Protein AF-A0A0F3H1G4-F1 (afdb_monomer)

pLDDT: mean 94.22, std 3.66, range [77.69, 98.12]

Secondary structure (DSSP, 8-state):
-HHHHHHHHHHTT-B-TTTSSBSEESS--STT-EEEEE-SSSEEEEEE-SS-SSS-SEEEEEE--

Foldseek 3Di:
DLVVVQVVCVVVQCAQPPPSHGAEDCDQDAARHFHWDDDPDFKIWTFHGHRDSPDTPDTDIDGDD

Nearest PDB structures (foldseek):
  3cfi-assembly1_A  TM=5.794E-01  e=2.740E+00  Vibrio vulnificus
  6opm-assembly1_D  TM=5.916E-01  e=3.343E+00  Methanosarcina mazei

Mean predicted aligned error: 2.84 Å

Sequence (65 aa):
MLNNFSNHHANKGDASPIHGGTLFVTTHTTEGEVFLTPNGNRAVNITAYATDTTLPIFSQIVTAK

Structure (mmCIF, N/CA/C/O backbone):
data_AF-A0A0F3H1G4-F1
#
_entry.id   AF-A0A0F3H1G4-F1
#
loop_
_atom_site.group_PDB
_atom_site.id
_atom_site.type_symbol
_atom_site.label_atom_id
_atom_site.label_alt_id
_atom_s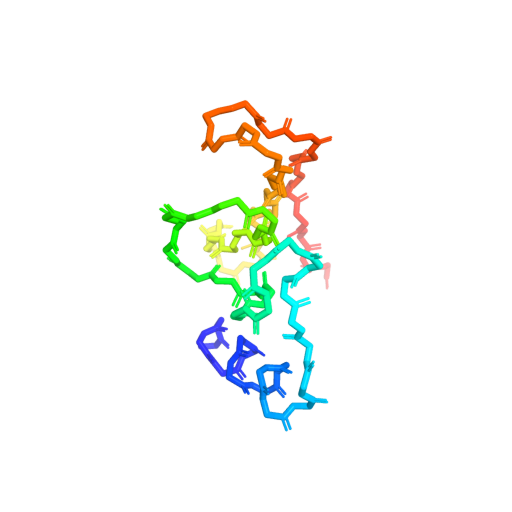ite.label_comp_id
_atom_site.label_asym_id
_atom_site.label_entity_id
_atom_site.label_seq_id
_atom_site.pdbx_PDB_ins_code
_atom_site.Cartn_x
_atom_site.Cartn_y
_atom_site.Cartn_z
_atom_site.occupancy
_atom_site.B_iso_or_equiv
_atom_site.auth_seq_id
_atom_site.auth_comp_id
_atom_site.auth_asym_id
_atom_site.auth_atom_id
_atom_site.pdbx_PDB_model_num
ATOM 1 N N . MET A 1 1 ? 6.033 3.162 -12.066 1.00 77.69 1 MET A N 1
ATOM 2 C CA . MET A 1 1 ? 7.080 2.993 -11.030 1.00 77.69 1 MET A CA 1
ATOM 3 C C . MET A 1 1 ? 6.550 2.276 -9.795 1.00 77.69 1 MET A C 1
ATOM 5 O O . MET A 1 1 ? 7.081 1.217 -9.502 1.00 77.69 1 MET A O 1
ATOM 9 N N . LEU A 1 2 ? 5.502 2.770 -9.117 1.00 88.75 2 LEU A N 1
ATOM 10 C CA . LEU A 1 2 ? 4.956 2.086 -7.930 1.00 88.75 2 LEU A CA 1
ATOM 11 C C . LEU A 1 2 ? 4.426 0.673 -8.220 1.00 88.75 2 LEU A C 1
ATOM 13 O O . LEU A 1 2 ? 4.736 -0.242 -7.471 1.00 88.75 2 LEU A O 1
ATOM 17 N N . ASN A 1 3 ? 3.739 0.460 -9.346 1.00 89.44 3 ASN A N 1
ATOM 18 C CA . ASN A 1 3 ? 3.302 -0.890 -9.731 1.00 89.44 3 ASN A CA 1
ATOM 19 C C . ASN A 1 3 ? 4.490 -1.845 -9.920 1.00 89.44 3 ASN A C 1
ATOM 21 O O . ASN A 1 3 ? 4.412 -3.004 -9.540 1.00 89.44 3 ASN A O 1
ATOM 25 N N . ASN A 1 4 ? 5.623 -1.359 -10.444 1.00 92.81 4 ASN A N 1
ATOM 26 C CA . ASN A 1 4 ? 6.827 -2.185 -10.582 1.00 92.81 4 ASN A CA 1
ATOM 27 C C . ASN A 1 4 ? 7.414 -2.536 -9.211 1.00 92.81 4 ASN A C 1
ATOM 29 O O . ASN A 1 4 ? 7.876 -3.656 -9.031 1.00 92.81 4 ASN A O 1
ATOM 33 N N . PHE A 1 5 ? 7.381 -1.600 -8.255 1.00 92.69 5 PHE A N 1
ATOM 34 C C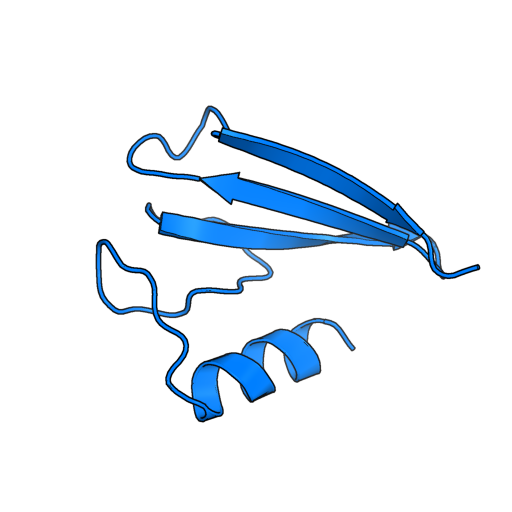A . PHE A 1 5 ? 7.778 -1.852 -6.869 1.00 92.69 5 PHE A CA 1
ATOM 35 C C . PHE A 1 5 ? 6.871 -2.907 -6.219 1.00 92.69 5 PHE A C 1
ATOM 37 O O . PHE A 1 5 ? 7.372 -3.925 -5.748 1.00 92.69 5 PHE A O 1
ATOM 44 N N . SER A 1 6 ? 5.551 -2.707 -6.265 1.00 93.69 6 SER A N 1
ATOM 45 C CA . SER A 1 6 ? 4.558 -3.645 -5.723 1.00 93.69 6 SER A CA 1
ATOM 46 C C . SER A 1 6 ? 4.721 -5.043 -6.333 1.00 93.69 6 SER A C 1
ATOM 48 O O . SER A 1 6 ? 4.905 -6.012 -5.601 1.00 93.69 6 SER A O 1
ATOM 50 N N . ASN A 1 7 ? 4.809 -5.141 -7.664 1.00 94.62 7 ASN A N 1
ATOM 51 C CA . ASN A 1 7 ? 5.015 -6.412 -8.362 1.00 94.62 7 ASN A CA 1
ATOM 52 C C . ASN A 1 7 ? 6.344 -7.078 -7.989 1.00 94.62 7 ASN A C 1
ATOM 54 O O . ASN A 1 7 ? 6.400 -8.290 -7.813 1.00 94.62 7 ASN A O 1
ATOM 58 N N . HIS A 1 8 ? 7.428 -6.309 -7.865 1.00 95.94 8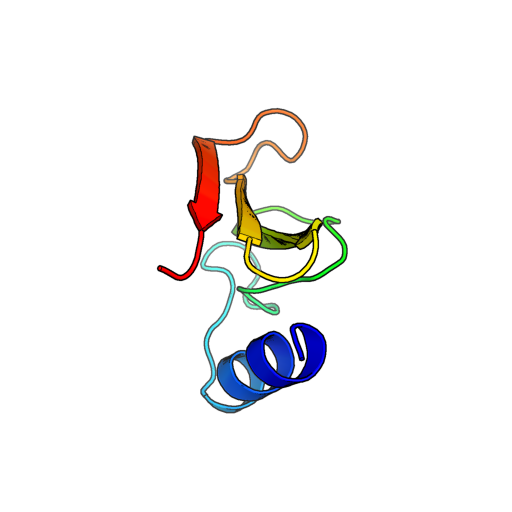 HIS A N 1
ATOM 59 C CA . HIS A 1 8 ? 8.726 -6.845 -7.462 1.00 95.94 8 HIS A CA 1
ATOM 60 C C . HIS A 1 8 ? 8.677 -7.466 -6.058 1.00 95.94 8 HIS A C 1
ATOM 62 O O . HIS A 1 8 ? 9.240 -8.539 -5.859 1.00 95.94 8 HIS A O 1
ATOM 68 N N . HIS A 1 9 ? 7.993 -6.826 -5.107 1.00 96.44 9 HIS A N 1
ATOM 69 C CA . HIS A 1 9 ? 7.821 -7.364 -3.756 1.00 96.44 9 HIS A CA 1
ATOM 70 C C . HIS A 1 9 ? 6.876 -8.573 -3.726 1.00 96.44 9 HIS A C 1
ATOM 72 O O . HIS A 1 9 ? 7.206 -9.587 -3.115 1.00 96.44 9 HIS A O 1
ATOM 78 N N . ALA A 1 10 ? 5.772 -8.532 -4.477 1.00 94.81 10 ALA A N 1
ATOM 79 C CA . ALA A 1 10 ? 4.889 -9.686 -4.642 1.00 94.81 10 ALA A CA 1
ATOM 80 C C . ALA A 1 10 ? 5.646 -10.906 -5.204 1.00 94.81 10 ALA A C 1
ATOM 82 O O . ALA A 1 10 ? 5.530 -12.010 -4.679 1.00 94.81 10 ALA A O 1
ATOM 83 N N . ASN A 1 11 ? 6.507 -10.699 -6.206 1.00 95.75 11 ASN A N 1
ATOM 84 C CA . ASN A 1 11 ? 7.342 -11.753 -6.791 1.00 95.75 11 ASN A CA 1
ATOM 85 C C . ASN A 1 11 ? 8.415 -12.298 -5.831 1.00 95.75 11 ASN A C 1
ATOM 87 O O . ASN A 1 11 ? 8.940 -13.385 -6.065 1.00 95.75 11 ASN A O 1
ATOM 91 N N . LYS A 1 12 ? 8.753 -11.565 -4.764 1.00 96.75 12 LYS A N 1
ATOM 92 C CA . LYS A 1 12 ? 9.627 -12.044 -3.681 1.00 96.75 12 LYS A CA 1
ATOM 93 C C . LYS A 1 12 ? 8.882 -12.829 -2.601 1.00 96.75 12 LYS A C 1
ATOM 95 O O . LYS A 1 12 ? 9.532 -13.399 -1.732 1.00 96.75 12 LYS A O 1
ATOM 100 N N . GLY A 1 13 ? 7.554 -12.890 -2.678 1.00 94.56 13 GLY A N 1
ATOM 101 C CA . GLY A 1 13 ? 6.715 -13.548 -1.682 1.00 94.56 13 GLY A CA 1
ATOM 102 C C . GLY A 1 13 ? 6.372 -12.664 -0.484 1.00 94.56 13 GLY A C 1
ATOM 103 O O . GLY A 1 13 ? 5.909 -13.190 0.525 1.00 94.56 13 GLY A O 1
ATOM 104 N N . ASP A 1 14 ? 6.572 -11.345 -0.577 1.00 96.75 14 ASP A N 1
ATOM 105 C CA . ASP A 1 14 ? 6.156 -10.432 0.486 1.00 96.75 14 ASP A CA 1
ATOM 106 C C . ASP A 1 14 ? 4.625 -10.376 0.539 1.00 96.75 14 ASP A C 1
ATOM 108 O O . ASP A 1 14 ? 3.964 -9.820 -0.349 1.00 96.75 14 ASP A O 1
ATOM 112 N N . ALA A 1 15 ? 4.072 -10.965 1.596 1.00 96.06 15 ALA A N 1
ATOM 113 C CA . ALA A 1 15 ? 2.644 -11.167 1.757 1.00 96.06 15 ALA A CA 1
ATOM 114 C C . ALA A 1 15 ? 2.097 -10.503 3.024 1.00 96.06 15 ALA A C 1
ATOM 116 O O . ALA A 1 15 ? 2.807 -10.339 4.020 1.00 96.06 15 ALA A O 1
ATOM 117 N N . SER A 1 16 ? 0.818 -10.132 2.980 1.00 95.31 16 SER A N 1
ATOM 118 C CA . SER A 1 16 ? 0.072 -9.673 4.148 1.00 95.31 16 SER A CA 1
ATOM 119 C C . SER A 1 16 ? 0.130 -10.747 5.236 1.00 95.31 16 SER A C 1
ATOM 121 O O . SER A 1 16 ? -0.201 -11.907 4.964 1.00 95.31 16 SER A O 1
ATOM 123 N N . PRO A 1 17 ? 0.495 -10.388 6.479 1.00 92.19 17 PRO A N 1
ATOM 124 C CA . PRO A 1 17 ? 0.529 -11.340 7.582 1.00 92.19 17 PRO A CA 1
ATOM 125 C C . PRO A 1 17 ? -0.872 -11.796 8.011 1.00 92.19 17 PRO A C 1
ATOM 127 O O . PRO A 1 17 ? -0.981 -12.707 8.827 1.00 92.19 17 PRO A O 1
ATOM 130 N N . ILE A 1 18 ? -1.932 -11.161 7.497 1.00 94.38 18 ILE A N 1
ATOM 131 C CA . ILE A 1 18 ? -3.307 -11.430 7.911 1.00 94.38 18 ILE A CA 1
ATOM 132 C C . ILE A 1 18 ? -4.009 -12.395 6.949 1.00 94.38 18 ILE A C 1
ATOM 134 O O . ILE A 1 18 ? -4.569 -13.396 7.387 1.00 94.38 18 ILE A O 1
ATOM 138 N N . HIS A 1 19 ? -3.938 -12.144 5.638 1.00 91.62 19 HIS A N 1
ATOM 139 C CA . HIS A 1 19 ? -4.646 -12.951 4.628 1.00 91.62 19 HIS A CA 1
ATOM 140 C C . HIS A 1 19 ? -3.729 -13.622 3.594 1.00 91.62 19 HIS A C 1
ATOM 142 O O . HIS A 1 19 ? -4.217 -14.319 2.706 1.00 91.62 19 HIS A O 1
ATOM 148 N N . GLY A 1 20 ? -2.411 -13.407 3.658 1.00 92.81 20 GLY A N 1
ATOM 149 C CA . GLY A 1 20 ? -1.444 -14.028 2.744 1.00 92.81 20 GLY A CA 1
ATOM 150 C C . GLY A 1 20 ? -1.466 -13.501 1.302 1.00 92.81 20 GLY A C 1
ATOM 151 O O . GLY A 1 20 ? -0.792 -14.059 0.441 1.00 92.81 20 GLY A O 1
ATOM 152 N N . GLY A 1 21 ? -2.229 -12.439 1.022 1.00 92.38 21 GLY A N 1
ATOM 153 C CA . GLY A 1 21 ? -2.217 -11.734 -0.266 1.00 92.38 21 GLY A CA 1
ATOM 154 C C . GLY A 1 21 ? -1.058 -10.742 -0.368 1.00 92.38 21 GLY A C 1
ATOM 155 O O . GLY A 1 21 ? -0.132 -10.783 0.432 1.00 92.38 21 GLY A O 1
ATOM 156 N N . THR A 1 22 ? -1.087 -9.831 -1.340 1.00 94.50 22 THR A N 1
ATOM 157 C CA . THR A 1 22 ? 0.002 -8.863 -1.553 1.00 94.50 22 THR 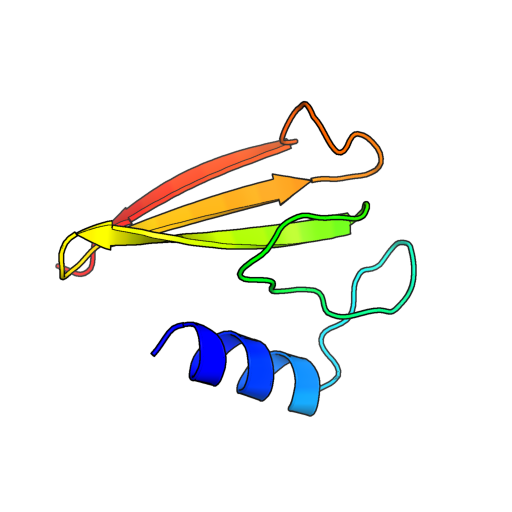A CA 1
ATOM 158 C C . THR A 1 22 ? 0.163 -7.903 -0.370 1.00 94.50 22 THR A C 1
ATOM 160 O O . THR A 1 22 ? -0.807 -7.290 0.054 1.00 94.50 22 THR A O 1
ATOM 163 N N . LEU A 1 23 ? 1.394 -7.725 0.130 1.00 96.81 23 LEU A N 1
ATOM 164 C CA . LEU A 1 23 ? 1.667 -6.768 1.211 1.00 96.81 23 LEU A CA 1
ATOM 165 C C . LEU A 1 23 ? 1.628 -5.308 0.734 1.00 96.81 23 LEU A C 1
ATOM 167 O O . LEU A 1 23 ? 1.041 -4.457 1.390 1.00 96.81 23 LEU A O 1
ATOM 171 N N . PHE A 1 24 ? 2.272 -4.998 -0.395 1.00 97.38 24 PHE A N 1
ATOM 172 C CA . PHE A 1 24 ? 2.375 -3.631 -0.917 1.00 97.38 24 PHE A CA 1
ATOM 173 C C . PHE A 1 24 ? 1.383 -3.397 -2.050 1.00 97.38 24 PHE A C 1
ATOM 175 O O . PHE A 1 24 ? 1.529 -3.987 -3.123 1.00 97.38 24 PHE A O 1
ATOM 182 N N . VAL A 1 25 ? 0.430 -2.489 -1.859 1.00 95.75 25 VAL A N 1
ATOM 183 C CA . VAL A 1 25 ? -0.671 -2.262 -2.804 1.00 95.75 25 VAL A CA 1
ATOM 184 C C . VAL A 1 25 ? -0.769 -0.803 -3.237 1.00 95.75 25 VAL A C 1
ATOM 186 O O . VAL A 1 25 ? -0.400 0.118 -2.512 1.00 95.75 25 VAL A O 1
ATOM 189 N N . THR A 1 26 ? -1.291 -0.577 -4.440 1.00 95.44 26 THR A N 1
ATOM 190 C CA . THR A 1 26 ? -1.640 0.762 -4.956 1.00 95.44 26 THR A CA 1
ATOM 191 C C . THR A 1 26 ? -3.146 1.001 -4.963 1.00 95.44 26 THR A C 1
ATOM 193 O O . THR A 1 26 ? -3.626 1.994 -5.508 1.00 95.44 26 THR A O 1
ATOM 196 N N . THR A 1 27 ? -3.918 0.089 -4.378 1.00 94.06 27 THR A N 1
ATOM 197 C CA . THR A 1 27 ? -5.352 0.223 -4.115 1.00 94.06 27 THR A CA 1
ATOM 198 C C . THR A 1 27 ? -5.624 -0.518 -2.817 1.00 94.06 27 THR A C 1
ATOM 200 O O . THR A 1 27 ? -5.378 -1.714 -2.754 1.00 94.06 27 THR A O 1
ATOM 203 N N . HIS A 1 28 ? -6.058 0.209 -1.790 1.00 93.81 28 HIS A N 1
ATOM 204 C CA . HIS A 1 28 ? -6.341 -0.350 -0.470 1.00 93.81 28 HIS A CA 1
ATOM 205 C C . HIS A 1 28 ? -7.727 -0.989 -0.451 1.00 93.81 28 HIS A C 1
ATOM 207 O O . HIS A 1 28 ? -8.710 -0.315 -0.774 1.00 93.81 28 HIS A O 1
ATOM 213 N N . THR A 1 29 ? -7.808 -2.272 -0.103 1.00 92.12 29 THR A N 1
ATOM 214 C CA . THR A 1 29 ? -9.077 -3.019 -0.097 1.00 92.12 29 THR A CA 1
ATOM 215 C C . THR A 1 29 ? -9.224 -3.979 1.074 1.00 92.12 29 THR A C 1
ATOM 217 O O . THR A 1 29 ? -10.358 -4.262 1.467 1.00 92.12 29 THR A O 1
ATOM 220 N N . THR A 1 30 ? -8.123 -4.467 1.645 1.00 94.25 30 THR A N 1
ATOM 221 C CA . THR A 1 30 ? -8.147 -5.496 2.688 1.00 94.25 30 THR A CA 1
ATOM 222 C C . THR A 1 30 ? -7.246 -5.147 3.869 1.00 94.25 30 THR A C 1
ATOM 224 O O . THR A 1 30 ? -6.537 -4.145 3.896 1.00 94.25 30 THR A O 1
ATOM 227 N N . GLU A 1 31 ? -7.341 -5.954 4.919 1.00 94.44 31 GLU A N 1
ATOM 228 C CA . GLU A 1 31 ? -6.528 -5.832 6.128 1.00 94.44 31 GLU A CA 1
ATOM 229 C C . GLU A 1 31 ? -5.063 -6.233 5.900 1.00 94.44 31 GLU A C 1
ATOM 231 O O . GLU A 1 31 ? -4.749 -7.049 5.040 1.00 94.44 31 GLU A O 1
ATOM 236 N N . GLY A 1 32 ? -4.143 -5.705 6.705 1.00 95.44 32 GLY A N 1
ATOM 237 C CA . GLY A 1 32 ? -2.731 -6.103 6.644 1.00 95.44 32 GLY A CA 1
ATOM 238 C C . GLY A 1 32 ? -1.980 -5.614 5.400 1.00 95.44 32 GLY A C 1
ATOM 239 O O . GLY A 1 32 ? -0.977 -6.220 5.020 1.00 95.44 32 GLY A O 1
ATOM 240 N N . GLU A 1 33 ? -2.454 -4.540 4.769 1.00 96.62 33 GLU A N 1
ATOM 241 C CA . GLU A 1 33 ? -1.864 -3.950 3.566 1.00 96.62 33 GLU A CA 1
ATOM 242 C C . GLU A 1 33 ? -1.010 -2.709 3.886 1.00 96.62 33 GLU A C 1
ATOM 244 O O . GLU A 1 33 ? -1.315 -1.907 4.775 1.00 96.62 33 GLU A O 1
ATOM 249 N N . VAL A 1 34 ? 0.053 -2.513 3.102 1.00 97.38 34 VAL A N 1
ATOM 250 C CA . VAL A 1 34 ? 0.808 -1.260 2.993 1.00 97.38 34 VAL A CA 1
ATOM 251 C C . VAL A 1 34 ? 0.412 -0.585 1.683 1.00 97.38 34 VAL A C 1
ATOM 253 O O . VAL A 1 34 ? 0.852 -0.964 0.596 1.00 97.38 34 VAL A O 1
ATOM 256 N N . PHE A 1 35 ? -0.426 0.437 1.797 1.00 97.06 35 PHE A N 1
ATOM 257 C CA . PHE A 1 35 ? -0.933 1.234 0.696 1.00 97.06 35 PHE A CA 1
ATOM 258 C C . PHE A 1 35 ? 0.049 2.345 0.314 1.00 97.06 35 PHE A C 1
ATOM 260 O O . PHE A 1 35 ? 0.474 3.154 1.144 1.00 97.06 35 PHE A O 1
ATOM 267 N N . LEU A 1 36 ? 0.408 2.380 -0.967 1.00 96.94 36 LEU A N 1
ATOM 268 C CA . LEU A 1 36 ? 1.377 3.308 -1.533 1.00 96.94 36 LEU A CA 1
ATOM 269 C C . LEU A 1 36 ? 0.704 4.183 -2.590 1.00 96.94 36 LEU A C 1
ATOM 271 O O . LEU A 1 36 ? 0.261 3.686 -3.629 1.00 96.94 36 LEU A O 1
ATOM 275 N N . THR A 1 37 ? 0.699 5.499 -2.374 1.00 96.00 37 THR A N 1
ATOM 276 C CA . THR A 1 37 ? 0.182 6.459 -3.362 1.00 96.00 37 THR A CA 1
ATOM 277 C C . THR A 1 37 ? 1.224 7.509 -3.731 1.00 96.00 37 THR A C 1
ATOM 279 O O . THR A 1 37 ? 1.884 8.048 -2.838 1.00 96.00 37 THR A O 1
ATOM 282 N N . PRO A 1 38 ? 1.361 7.866 -5.022 1.00 94.31 38 PRO A N 1
ATOM 283 C CA . PRO A 1 38 ? 2.203 8.986 -5.429 1.00 94.31 38 PRO A CA 1
ATOM 284 C C . PRO A 1 38 ? 1.808 10.279 -4.705 1.00 94.31 38 PRO A C 1
ATOM 286 O O . PRO A 1 38 ? 0.623 10.573 -4.558 1.00 94.31 38 PRO A O 1
ATOM 289 N N . ASN A 1 39 ? 2.797 11.073 -4.300 1.00 94.19 39 ASN A N 1
ATOM 290 C CA . ASN A 1 39 ? 2.604 12.413 -3.753 1.00 94.19 39 ASN A CA 1
ATOM 291 C C . ASN A 1 39 ? 3.556 13.391 -4.464 1.00 94.19 39 ASN A C 1
ATOM 293 O O . ASN A 1 39 ? 4.637 13.724 -3.985 1.00 94.19 39 ASN A O 1
ATOM 297 N N . GLY A 1 40 ? 3.190 13.792 -5.681 1.00 88.81 40 GLY A N 1
ATOM 298 C CA . GLY A 1 40 ? 4.074 14.555 -6.565 1.00 88.81 40 GLY A CA 1
ATOM 299 C C . GLY A 1 40 ? 5.228 13.721 -7.142 1.00 88.81 40 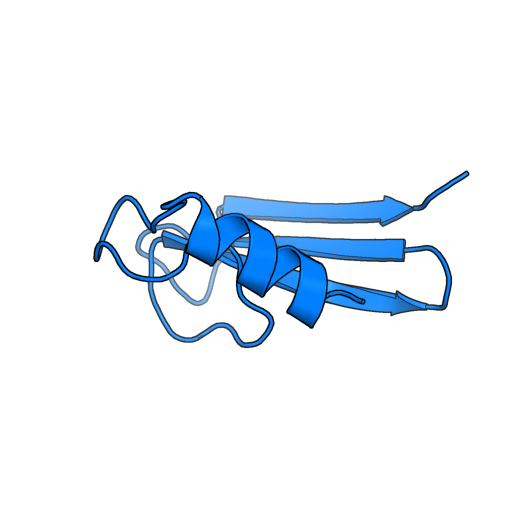GLY A C 1
ATOM 300 O O . GLY A 1 40 ? 5.256 12.497 -7.042 1.00 88.81 40 GLY A O 1
ATOM 301 N N . ASN A 1 41 ? 6.197 14.388 -7.777 1.00 86.00 41 ASN A N 1
ATOM 302 C CA . ASN A 1 41 ? 7.229 13.711 -8.581 1.00 86.00 41 ASN A CA 1
ATOM 303 C C . ASN A 1 41 ? 8.309 12.983 -7.769 1.00 86.00 41 ASN A C 1
ATOM 305 O O . ASN A 1 41 ? 9.040 12.166 -8.325 1.00 86.00 41 ASN A O 1
ATOM 309 N N . ARG A 1 42 ? 8.470 13.316 -6.486 1.00 91.12 42 ARG A N 1
ATOM 310 C CA . ARG A 1 42 ? 9.572 12.815 -5.647 1.00 91.12 42 ARG A CA 1
ATOM 311 C C . ARG A 1 42 ? 9.112 12.373 -4.265 1.00 91.12 42 ARG A C 1
ATOM 313 O O . ARG A 1 42 ? 9.961 12.191 -3.400 1.00 91.12 42 ARG A O 1
ATOM 320 N N . ALA A 1 43 ? 7.811 12.210 -4.039 1.00 94.38 43 ALA A N 1
ATOM 321 C CA . ALA A 1 43 ? 7.319 11.706 -2.767 1.00 94.38 43 ALA A CA 1
ATOM 322 C C . ALA A 1 43 ? 6.244 10.635 -2.938 1.00 94.38 43 ALA A C 1
ATOM 324 O O . ALA A 1 43 ? 5.576 10.531 -3.970 1.00 94.38 43 ALA A O 1
ATOM 325 N N . VAL A 1 44 ? 6.117 9.814 -1.903 1.00 95.94 44 VAL A N 1
ATOM 326 C CA . VAL A 1 44 ? 5.137 8.738 -1.789 1.00 95.94 44 VAL A CA 1
ATOM 327 C C . VAL A 1 44 ? 4.490 8.861 -0.420 1.00 95.94 44 VAL A C 1
ATOM 329 O O . VAL A 1 44 ? 5.182 9.053 0.579 1.00 95.94 44 VAL A O 1
ATOM 332 N N . ASN A 1 45 ? 3.166 8.771 -0.376 1.00 96.81 45 ASN A N 1
ATOM 333 C CA . ASN A 1 45 ? 2.458 8.534 0.871 1.00 96.81 45 ASN A CA 1
ATOM 334 C C . ASN A 1 45 ? 2.437 7.025 1.137 1.00 96.81 45 ASN A C 1
ATOM 336 O O . ASN A 1 45 ? 2.054 6.249 0.258 1.00 96.81 45 ASN A O 1
ATOM 340 N N . ILE A 1 46 ? 2.884 6.640 2.327 1.00 97.56 46 ILE A N 1
ATOM 341 C CA . ILE A 1 46 ? 2.933 5.267 2.814 1.00 97.56 46 ILE A CA 1
ATOM 342 C C . ILE A 1 46 ? 1.942 5.173 3.960 1.00 97.56 46 ILE A C 1
ATOM 344 O O . ILE A 1 46 ? 2.098 5.841 4.983 1.00 97.56 46 ILE A O 1
ATOM 348 N N . THR A 1 47 ? 0.925 4.341 3.794 1.00 97.94 47 THR A N 1
ATOM 349 C CA . THR A 1 47 ? -0.109 4.126 4.800 1.00 97.94 47 THR A CA 1
ATOM 350 C C . THR A 1 47 ? -0.234 2.632 5.062 1.00 97.94 47 THR A C 1
ATOM 352 O O . THR A 1 47 ? -0.355 1.868 4.114 1.00 97.94 47 THR A O 1
ATOM 355 N N . ALA A 1 48 ? -0.167 2.195 6.320 1.00 97.44 48 ALA A N 1
ATOM 356 C CA . ALA A 1 48 ? -0.298 0.779 6.667 1.00 97.44 48 ALA A CA 1
ATOM 357 C C . ALA A 1 48 ? -1.541 0.534 7.518 1.00 97.44 48 ALA A C 1
ATOM 359 O O . ALA A 1 48 ? -1.830 1.297 8.447 1.00 97.44 48 ALA A O 1
ATOM 360 N N . TYR A 1 49 ? -2.233 -0.558 7.217 1.00 96.75 49 TYR A N 1
ATOM 361 C CA . TYR A 1 49 ? -3.458 -0.979 7.881 1.00 96.75 49 TYR A CA 1
ATOM 362 C C . TYR A 1 49 ? -3.257 -2.349 8.527 1.00 96.75 49 TYR A C 1
ATOM 364 O O . TYR A 1 49 ? -2.619 -3.232 7.957 1.00 96.75 49 TYR A O 1
ATOM 372 N N . ALA A 1 50 ? -3.790 -2.514 9.737 1.00 94.56 50 ALA A N 1
ATOM 373 C CA . ALA A 1 50 ? -3.880 -3.810 10.403 1.00 94.56 50 ALA A CA 1
ATOM 374 C C . ALA A 1 50 ? -5.250 -4.423 10.078 1.00 94.56 50 ALA A C 1
ATOM 376 O O . ALA A 1 50 ? -5.618 -4.478 8.910 1.00 94.56 50 ALA A O 1
ATOM 377 N N . THR A 1 51 ? -6.007 -4.845 11.089 1.00 94.50 51 THR A N 1
ATOM 378 C CA . THR A 1 51 ? -7.371 -5.373 10.939 1.00 94.50 51 THR A CA 1
ATOM 379 C C . THR A 1 51 ? -8.408 -4.291 10.617 1.00 94.50 51 THR A C 1
ATOM 381 O O . THR A 1 51 ? -9.424 -4.574 9.991 1.00 94.50 51 THR A O 1
ATOM 384 N N . ASP A 1 52 ? -8.169 -3.041 11.025 1.00 93.00 52 ASP A N 1
ATOM 385 C CA . ASP A 1 52 ? -9.004 -1.897 10.644 1.00 93.00 52 ASP A CA 1
ATOM 386 C C . ASP A 1 52 ? -8.534 -1.341 9.292 1.00 93.00 52 ASP A C 1
ATOM 388 O O . ASP A 1 52 ? -7.384 -0.923 9.148 1.00 93.00 52 ASP A O 1
ATOM 392 N N . THR A 1 53 ? -9.424 -1.336 8.297 1.00 94.81 53 THR A N 1
ATOM 393 C CA . THR A 1 53 ? -9.144 -0.848 6.937 1.00 94.81 53 THR A CA 1
ATOM 394 C C . THR A 1 53 ? -9.416 0.647 6.760 1.00 94.81 53 THR A C 1
ATOM 396 O O . THR A 1 53 ? -9.149 1.196 5.693 1.00 94.81 53 THR A O 1
ATOM 399 N N . THR A 1 54 ? -9.932 1.320 7.785 1.00 95.00 54 THR A N 1
ATOM 400 C CA . THR A 1 54 ? -10.325 2.734 7.755 1.00 95.00 54 THR A CA 1
ATOM 401 C C . THR A 1 54 ? -9.358 3.618 8.532 1.00 95.00 54 THR A C 1
ATOM 403 O O . THR A 1 54 ? -9.062 4.734 8.098 1.00 95.00 54 THR A O 1
ATOM 406 N N . LEU A 1 55 ? -8.813 3.109 9.640 1.00 94.81 55 LEU A N 1
ATOM 407 C CA . LEU A 1 55 ? -7.872 3.821 10.499 1.00 94.81 55 LEU A CA 1
ATOM 408 C C . LEU A 1 55 ?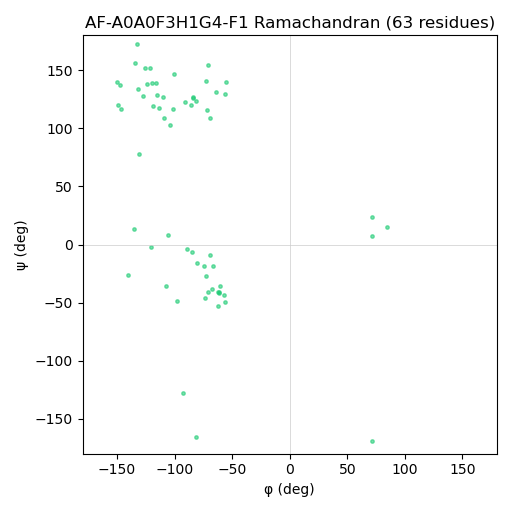 -6.465 3.225 10.366 1.00 94.81 55 LEU A C 1
ATOM 410 O O . LEU A 1 55 ? -6.212 2.121 10.852 1.00 94.81 55 LEU A O 1
ATOM 414 N N . PRO A 1 56 ? -5.524 3.937 9.725 1.00 96.38 56 PRO A N 1
ATOM 415 C CA . PRO A 1 56 ? -4.186 3.410 9.535 1.00 96.38 56 PRO A CA 1
ATOM 416 C C . PRO A 1 56 ? -3.385 3.412 10.836 1.00 96.38 56 PRO A C 1
ATOM 418 O O . PRO A 1 56 ? -3.405 4.376 11.602 1.00 96.38 56 PRO A O 1
ATOM 421 N N . ILE A 1 57 ? -2.606 2.352 11.042 1.00 96.69 57 ILE A N 1
ATOM 422 C CA . ILE A 1 57 ? -1.665 2.233 1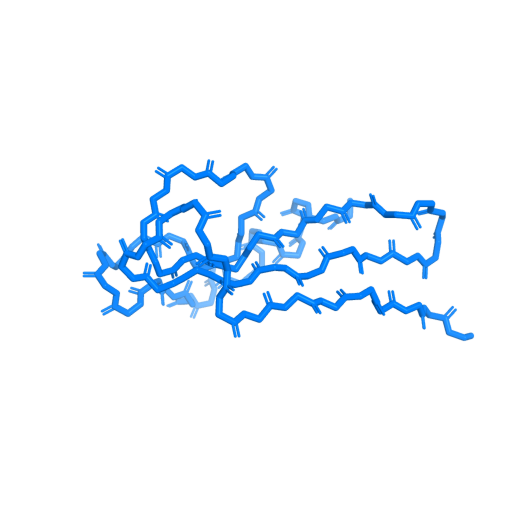2.167 1.00 96.69 57 ILE A CA 1
ATOM 423 C C . ILE A 1 57 ? -0.353 2.984 11.906 1.00 96.69 57 ILE A C 1
ATOM 425 O O . ILE A 1 57 ? 0.421 3.244 12.825 1.00 96.69 57 ILE A O 1
ATOM 429 N N . PHE A 1 58 ? -0.098 3.332 10.644 1.00 97.75 58 PHE A N 1
ATOM 430 C CA . PHE A 1 58 ? 1.060 4.097 10.206 1.00 97.75 58 PHE A CA 1
ATOM 431 C C . PHE A 1 58 ? 0.681 4.969 9.008 1.00 97.75 58 PHE A C 1
ATOM 433 O O . PHE A 1 58 ? 0.011 4.498 8.090 1.00 97.75 58 PHE A O 1
ATOM 440 N N . SER A 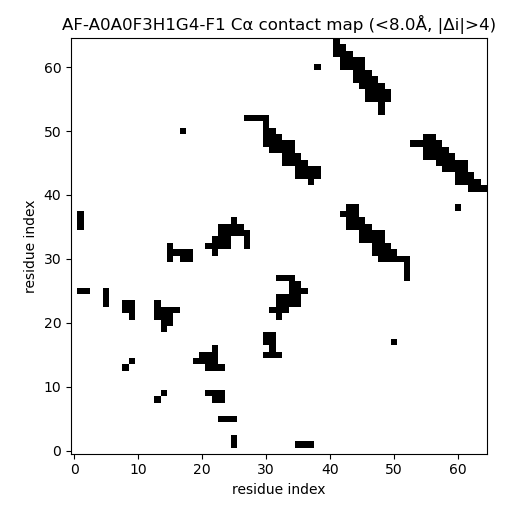1 59 ? 1.135 6.224 8.995 1.00 97.75 59 SER A N 1
ATOM 441 C CA . SER A 1 59 ? 0.947 7.143 7.871 1.00 97.75 59 SER A CA 1
ATOM 442 C C . SER A 1 59 ? 2.114 8.123 7.786 1.00 97.75 59 SER A C 1
ATOM 444 O O . SER A 1 59 ? 2.380 8.863 8.737 1.00 97.75 59 SER A O 1
ATOM 446 N N . GLN A 1 60 ? 2.835 8.114 6.665 1.00 98.12 60 GLN A N 1
ATOM 447 C CA . GLN A 1 60 ? 3.975 8.996 6.447 1.00 98.12 60 GLN A CA 1
ATOM 448 C C . GLN A 1 60 ? 4.158 9.343 4.971 1.00 98.12 60 GLN A C 1
ATOM 450 O O . GLN A 1 60 ? 4.096 8.486 4.093 1.00 98.12 60 GLN A O 1
ATOM 455 N N . ILE A 1 61 ? 4.493 10.607 4.708 1.00 96.88 61 ILE A N 1
ATOM 456 C CA . ILE A 1 61 ? 4.995 11.043 3.405 1.00 96.88 61 ILE A CA 1
ATOM 457 C C . ILE A 1 61 ? 6.519 10.936 3.416 1.00 96.88 61 ILE A C 1
ATOM 459 O O . ILE A 1 61 ? 7.188 11.559 4.242 1.00 96.88 61 ILE A O 1
ATOM 463 N N . VAL A 1 62 ? 7.065 10.168 2.477 1.00 94.81 62 VAL A N 1
ATOM 464 C CA . VAL A 1 62 ? 8.508 10.021 2.275 1.00 94.81 62 VAL A CA 1
ATOM 465 C C . VAL A 1 62 ? 8.900 10.706 0.974 1.00 94.81 62 VAL A C 1
ATOM 467 O O . VAL A 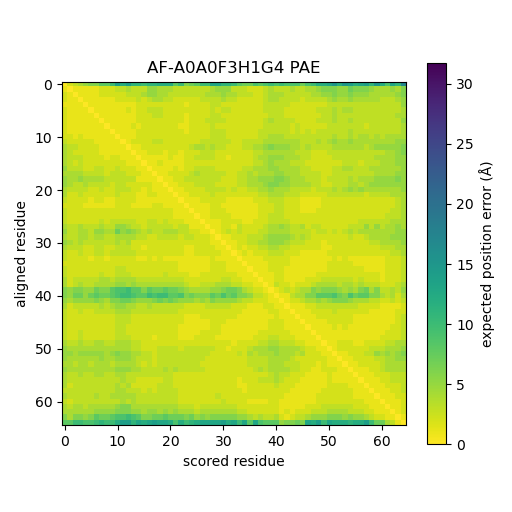1 62 ? 8.335 10.406 -0.077 1.00 94.81 62 VAL A O 1
ATOM 470 N N . THR A 1 63 ? 9.889 11.598 1.039 1.00 95.31 63 THR A N 1
ATOM 471 C CA . THR A 1 63 ? 10.383 12.374 -0.107 1.00 95.31 63 THR A CA 1
ATOM 472 C C . THR A 1 63 ? 11.826 11.999 -0.429 1.00 95.31 63 THR A C 1
ATOM 474 O O . THR A 1 63 ? 12.694 12.048 0.442 1.00 95.31 63 THR A O 1
ATOM 477 N N . ALA A 1 64 ? 12.102 11.672 -1.690 1.00 88.31 64 ALA A N 1
ATOM 478 C CA . ALA A 1 64 ? 13.449 11.456 -2.200 1.00 88.31 64 ALA A CA 1
ATOM 479 C C . ALA A 1 64 ? 14.199 12.796 -2.302 1.00 88.31 64 ALA A C 1
ATOM 481 O O . ALA A 1 64 ? 13.793 13.672 -3.074 1.00 88.31 64 ALA A O 1
ATOM 482 N N . LYS A 1 65 ? 15.276 12.948 -1.520 1.00 80.75 65 LYS A N 1
ATOM 483 C CA . LYS A 1 65 ? 16.173 14.117 -1.558 1.00 80.75 65 LYS A CA 1
ATOM 484 C C . LYS A 1 65 ? 17.100 14.098 -2.763 1.00 80.75 65 LYS A C 1
ATOM 486 O O . LYS A 1 65 ? 17.409 12.998 -3.261 1.00 80.75 65 LYS A O 1
#

Radius of gyration: 11.64 Å; Cα contacts (8 Å, |Δi|>4): 126; chains: 1; bounding box: 26×29×23 Å

Organism: NCBI:txid29290

Solvent-accessible surface area (backbone atoms only — not comparable to full-atom values): 3709 Å² total; per-residue (Å²): 110,68,67,58,52,29,51,54,40,43,76,70,64,45,44,12,91,72,77,64,46,64,19,52,34,80,69,84,84,58,49,29,27,36,31,48,41,82,48,70,98,49,26,36,36,42,35,31,26,46,85,45,76,83,59,61,81,40,76,48,77,51,66,71,128